Protein AF-J0LA73-F1 (afdb_monomer_lite)

Foldseek 3Di:
DQDQDPVVLVVLLVVCVVVLVCQLVVLVCVDLVNLLPDQLSCLLSVVSSLLSNCLVPVVRHLQSCLVPVLSSLVSSCVNDDPVSVVVSVVVLVCQCQSHPVRHGSSDDVSSVSND

pLDDT: mean 86.96, std 6.92, range [58.25, 94.88]

Radius of gyration: 13.12 Å; chains: 1; bounding box: 29×27×27 Å

Organism: Auricularia subglabra (strain TFB-10046 / SS5) (NCBI:txid717982)

Structure (mmCIF, N/CA/C/O backbone):
data_AF-J0LA73-F1
#
_entry.id   AF-J0LA73-F1
#
loop_
_atom_site.group_PDB
_atom_site.id
_atom_site.type_symbol
_atom_site.label_atom_id
_atom_site.label_alt_id
_atom_site.label_comp_id
_atom_site.label_asym_id
_atom_site.label_entity_id
_atom_site.label_seq_id
_atom_site.pdbx_PDB_ins_code
_atom_site.Cartn_x
_atom_site.Cartn_y
_atom_site.Cartn_z
_atom_site.occupancy
_atom_site.B_iso_or_equiv
_atom_site.auth_seq_id
_atom_site.auth_comp_id
_atom_site.auth_asym_id
_atom_site.auth_atom_id
_atom_site.pdbx_PDB_model_num
ATOM 1 N N . LEU A 1 1 ? 1.772 -10.955 9.391 1.00 58.25 1 LEU A N 1
ATOM 2 C CA . LEU A 1 1 ? 2.298 -10.243 10.577 1.00 58.25 1 LEU A CA 1
ATOM 3 C C . LEU A 1 1 ? 1.187 -10.100 11.600 1.00 58.25 1 LEU A C 1
ATOM 5 O O . LEU A 1 1 ? 0.077 -9.767 11.208 1.00 58.25 1 LEU A O 1
ATOM 9 N N . THR A 1 2 ? 1.475 -10.328 12.880 1.00 59.25 2 THR A N 1
ATOM 10 C CA . THR A 1 2 ? 0.516 -10.100 13.976 1.00 59.25 2 THR A CA 1
ATOM 11 C C . THR A 1 2 ? 0.709 -8.761 14.692 1.00 59.25 2 THR A C 1
ATOM 13 O O . THR A 1 2 ? -0.181 -8.351 15.429 1.00 59.25 2 THR A O 1
ATOM 16 N N . VAL A 1 3 ? 1.827 -8.070 14.439 1.00 61.22 3 VAL A N 1
ATOM 17 C CA . VAL A 1 3 ? 2.207 -6.770 15.018 1.00 61.22 3 VAL A CA 1
ATOM 18 C C . VAL A 1 3 ? 2.754 -5.835 13.936 1.00 61.22 3 VAL A C 1
ATOM 20 O O . VAL A 1 3 ? 3.369 -6.301 12.977 1.00 61.22 3 VAL A O 1
ATOM 23 N N . ASN A 1 4 ? 2.535 -4.526 14.091 1.00 71.94 4 ASN A N 1
ATOM 24 C CA . ASN A 1 4 ? 3.086 -3.488 13.216 1.00 71.94 4 ASN A CA 1
ATOM 25 C C . ASN A 1 4 ? 4.574 -3.254 13.548 1.00 71.94 4 ASN A C 1
ATOM 27 O O . ASN A 1 4 ? 4.906 -2.414 14.381 1.00 71.94 4 ASN A O 1
ATOM 31 N N . SER A 1 5 ? 5.461 -4.067 12.968 1.00 84.50 5 SER A N 1
ATOM 32 C CA . SER A 1 5 ? 6.908 -4.027 13.213 1.00 84.50 5 SER A CA 1
ATOM 33 C C . SER A 1 5 ? 7.643 -3.581 11.954 1.00 84.50 5 SER A C 1
ATOM 35 O O . SER A 1 5 ? 7.595 -4.270 10.933 1.00 84.50 5 SER A O 1
ATOM 37 N N . ARG A 1 6 ? 8.361 -2.455 12.051 1.00 84.38 6 ARG A N 1
ATOM 38 C CA . ARG A 1 6 ? 9.175 -1.911 10.955 1.00 84.38 6 ARG A CA 1
ATOM 39 C C . ARG A 1 6 ? 10.188 -2.934 10.437 1.00 84.38 6 ARG A C 1
ATOM 41 O O . ARG A 1 6 ? 10.294 -3.113 9.230 1.00 84.38 6 ARG A O 1
ATOM 48 N N . ASP A 1 7 ? 10.864 -3.650 11.334 1.00 87.31 7 ASP A N 1
ATOM 49 C CA . ASP A 1 7 ? 11.852 -4.668 10.954 1.00 87.31 7 ASP A CA 1
ATOM 50 C C . ASP A 1 7 ? 11.201 -5.838 10.213 1.00 87.31 7 ASP A C 1
ATOM 52 O O . ASP A 1 7 ? 11.716 -6.311 9.203 1.00 87.31 7 ASP A O 1
ATOM 56 N N . ALA A 1 8 ? 10.031 -6.291 10.673 1.00 86.44 8 ALA A N 1
ATOM 57 C CA . ALA A 1 8 ? 9.300 -7.356 9.997 1.00 86.44 8 ALA A CA 1
ATOM 58 C C . ALA A 1 8 ? 8.812 -6.920 8.605 1.00 86.44 8 ALA A C 1
ATOM 60 O O . ALA A 1 8 ? 8.907 -7.701 7.657 1.00 86.44 8 ALA A O 1
ATOM 61 N N . ILE A 1 9 ? 8.337 -5.678 8.471 1.00 86.56 9 ILE A N 1
ATOM 62 C CA . ILE A 1 9 ? 7.944 -5.084 7.185 1.00 86.56 9 ILE A CA 1
ATOM 63 C C . ILE A 1 9 ? 9.148 -5.034 6.238 1.00 86.56 9 ILE A C 1
ATOM 65 O O . ILE A 1 9 ? 9.077 -5.556 5.125 1.00 86.56 9 ILE A O 1
ATOM 69 N N . GLN A 1 10 ? 10.282 -4.506 6.704 1.00 87.62 10 GLN A N 1
ATOM 70 C CA . GLN A 1 10 ? 11.498 -4.387 5.902 1.00 87.62 10 GLN A CA 1
ATOM 71 C C . GLN A 1 10 ? 12.052 -5.754 5.477 1.00 87.62 10 GLN A C 1
ATOM 73 O O . GLN A 1 10 ? 12.504 -5.927 4.340 1.00 87.62 10 GLN A O 1
ATOM 78 N N . ASN A 1 11 ? 11.992 -6.747 6.365 1.00 90.06 11 ASN A N 1
ATOM 79 C CA . ASN A 1 11 ? 12.410 -8.113 6.062 1.00 90.06 11 ASN A CA 1
ATOM 80 C C . ASN A 1 11 ? 11.538 -8.735 4.965 1.00 90.06 11 ASN A C 1
ATOM 82 O O . ASN A 1 11 ? 12.071 -9.339 4.034 1.00 90.06 11 ASN A O 1
ATOM 86 N N . LEU A 1 12 ? 10.214 -8.553 5.024 1.00 88.06 12 LEU A N 1
ATOM 87 C CA . LEU A 1 12 ? 9.314 -9.032 3.973 1.00 88.06 12 LEU A CA 1
ATOM 88 C C . LEU A 1 12 ? 9.536 -8.314 2.641 1.00 88.06 12 LEU A C 1
ATOM 90 O O . LEU A 1 12 ? 9.580 -8.983 1.610 1.00 88.06 12 LEU A O 1
ATOM 94 N N . ALA A 1 13 ? 9.746 -6.996 2.652 1.00 87.69 13 ALA A N 1
ATOM 95 C CA . ALA A 1 13 ? 10.083 -6.250 1.441 1.00 87.69 13 ALA A CA 1
ATOM 96 C C . ALA A 1 13 ? 11.401 -6.742 0.818 1.00 87.69 13 ALA A C 1
ATOM 98 O O . ALA A 1 13 ? 11.497 -6.948 -0.393 1.00 87.69 13 ALA A O 1
ATOM 99 N N . THR A 1 14 ? 12.394 -7.046 1.656 1.00 90.06 14 THR A N 1
ATOM 100 C CA . THR A 1 14 ? 13.672 -7.627 1.220 1.00 90.06 14 THR A CA 1
ATOM 101 C C . THR A 1 14 ? 13.482 -9.005 0.581 1.00 90.06 14 THR A C 1
ATOM 103 O O . THR A 1 14 ? 14.082 -9.295 -0.455 1.00 90.06 14 THR A O 1
ATOM 106 N N . ILE A 1 15 ? 12.644 -9.864 1.170 1.00 89.38 15 ILE A N 1
ATOM 107 C CA . ILE A 1 15 ? 12.309 -11.179 0.603 1.00 89.38 15 ILE A CA 1
ATOM 108 C C . ILE A 1 15 ? 11.585 -11.010 -0.739 1.00 89.38 15 ILE A C 1
ATOM 110 O O . ILE A 1 15 ? 11.988 -11.631 -1.721 1.00 89.38 15 ILE A O 1
ATOM 114 N N . ALA A 1 16 ? 10.591 -10.124 -0.825 1.00 87.69 16 ALA A N 1
ATOM 115 C CA . ALA A 1 16 ? 9.889 -9.830 -2.074 1.00 87.69 16 ALA A CA 1
ATOM 116 C C . ALA A 1 16 ? 10.858 -9.375 -3.183 1.00 87.69 16 ALA A C 1
ATOM 118 O O . ALA A 1 16 ? 10.777 -9.846 -4.315 1.00 87.69 16 ALA A O 1
ATOM 119 N N . GLY A 1 17 ? 11.859 -8.553 -2.851 1.00 88.88 17 GLY A N 1
ATOM 120 C CA . GLY A 1 17 ? 12.899 -8.128 -3.798 1.00 88.88 17 GLY A CA 1
ATOM 121 C C . GLY A 1 17 ? 13.739 -9.278 -4.361 1.00 88.88 17 GLY A C 1
ATOM 122 O O . GLY A 1 17 ? 14.080 -9.279 -5.552 1.00 88.88 17 GLY A O 1
ATOM 123 N N . LYS A 1 18 ? 14.030 -10.294 -3.538 1.00 91.38 18 LYS A N 1
ATOM 124 C CA . LYS A 1 18 ? 14.732 -11.517 -3.967 1.00 91.38 18 LYS A CA 1
ATOM 125 C C . LYS A 1 18 ? 13.871 -12.373 -4.903 1.00 91.38 18 LYS A C 1
ATOM 127 O O . LYS A 1 18 ? 14.401 -12.949 -5.850 1.00 91.38 18 LYS A O 1
ATOM 132 N N . HIS A 1 19 ? 12.554 -12.381 -4.698 1.00 89.94 19 HIS A N 1
ATOM 133 C CA . HIS A 1 19 ? 11.581 -13.181 -5.455 1.00 89.94 19 HIS A CA 1
ATOM 134 C C . HIS A 1 19 ? 10.754 -12.367 -6.464 1.00 89.94 19 HIS A C 1
ATOM 136 O O . HIS A 1 19 ? 9.664 -12.774 -6.853 1.00 89.94 19 HIS A O 1
ATOM 142 N N . ARG A 1 20 ? 11.275 -11.237 -6.960 1.00 89.94 20 ARG A N 1
ATOM 143 C CA . ARG A 1 20 ? 10.553 -10.340 -7.887 1.00 89.94 20 ARG A CA 1
ATOM 144 C C . ARG A 1 20 ? 10.018 -11.006 -9.165 1.00 89.94 20 ARG A C 1
ATOM 146 O O . ARG A 1 20 ? 9.049 -10.534 -9.744 1.00 89.94 20 ARG A O 1
ATOM 153 N N . HIS A 1 21 ? 10.625 -12.112 -9.598 1.00 90.31 21 HIS A N 1
ATOM 154 C CA . HIS A 1 21 ? 10.169 -12.900 -10.750 1.00 90.31 21 HIS A CA 1
ATOM 155 C C . HIS A 1 21 ? 8.858 -13.661 -10.472 1.00 90.31 21 HIS A C 1
ATOM 157 O O . HIS A 1 21 ? 8.115 -13.978 -11.397 1.00 90.31 21 HIS A O 1
ATOM 163 N N . GLU A 1 22 ? 8.533 -13.893 -9.200 1.00 89.50 22 GLU A N 1
ATOM 164 C CA . GLU A 1 22 ? 7.302 -14.535 -8.733 1.00 89.50 22 GLU A CA 1
ATOM 165 C C . GLU A 1 22 ? 6.216 -13.511 -8.360 1.00 89.50 22 GLU A C 1
ATOM 167 O O . GLU A 1 22 ? 5.154 -13.889 -7.861 1.00 89.50 22 GLU A O 1
ATOM 172 N N . ALA A 1 23 ? 6.442 -12.213 -8.607 1.00 88.06 23 ALA A N 1
ATOM 173 C CA . ALA A 1 23 ? 5.554 -11.134 -8.170 1.00 88.06 23 ALA A CA 1
ATOM 174 C C . ALA A 1 23 ? 4.098 -11.320 -8.627 1.00 88.06 23 ALA A C 1
ATOM 176 O O . ALA A 1 23 ? 3.174 -11.074 -7.855 1.00 88.06 23 ALA A O 1
ATOM 177 N N . SER A 1 24 ? 3.883 -11.843 -9.839 1.00 87.12 24 SER A N 1
ATOM 178 C CA . SER A 1 24 ? 2.539 -12.157 -10.341 1.00 87.12 24 SER A CA 1
ATOM 179 C C . SER A 1 24 ? 1.830 -13.235 -9.518 1.00 87.12 24 SER A C 1
ATOM 181 O O . SER A 1 24 ? 0.628 -13.141 -9.286 1.00 87.12 24 SER A O 1
ATOM 183 N N . THR A 1 25 ? 2.559 -14.247 -9.047 1.00 87.56 25 THR A N 1
ATOM 184 C CA . THR A 1 25 ? 2.023 -15.294 -8.171 1.00 87.56 25 THR A CA 1
ATOM 185 C C . THR A 1 25 ? 1.691 -14.727 -6.802 1.00 87.56 25 THR A C 1
ATOM 187 O O . THR A 1 25 ? 0.599 -14.971 -6.301 1.00 87.56 25 THR A O 1
ATOM 190 N N . VAL A 1 26 ? 2.581 -13.907 -6.237 1.00 85.44 26 VAL A N 1
ATOM 191 C CA . VAL A 1 26 ? 2.334 -13.227 -4.959 1.00 85.44 26 VAL A CA 1
ATOM 192 C C . VAL A 1 26 ? 1.095 -12.332 -5.045 1.00 85.44 26 VAL A C 1
ATOM 194 O O . VAL A 1 26 ? 0.228 -12.429 -4.183 1.00 85.44 26 VAL A O 1
ATOM 197 N N . ALA A 1 27 ? 0.960 -11.525 -6.100 1.00 84.75 27 ALA A N 1
ATOM 198 C CA . ALA A 1 27 ? -0.204 -10.662 -6.301 1.00 84.75 27 ALA A CA 1
ATOM 199 C C . ALA A 1 27 ? -1.512 -11.466 -6.414 1.00 84.75 27 ALA A C 1
ATOM 201 O O . ALA A 1 27 ? -2.512 -11.080 -5.820 1.00 84.75 27 ALA A O 1
ATOM 202 N N . ARG A 1 28 ? -1.500 -12.625 -7.093 1.00 83.69 28 ARG A N 1
ATOM 203 C CA . ARG A 1 28 ? -2.668 -13.528 -7.149 1.00 83.69 28 ARG A CA 1
ATOM 204 C C . ARG A 1 28 ? -3.039 -14.118 -5.789 1.00 83.69 28 ARG A C 1
ATOM 206 O O . ARG A 1 28 ? -4.210 -14.378 -5.555 1.00 83.69 28 ARG A O 1
ATOM 213 N N . CYS A 1 29 ? -2.070 -14.341 -4.902 1.00 82.00 29 CYS A N 1
ATOM 214 C CA . CYS A 1 29 ? -2.353 -14.791 -3.537 1.00 82.00 29 CYS A CA 1
ATOM 215 C C . CYS A 1 29 ? -2.992 -13.685 -2.682 1.00 82.00 29 CYS A C 1
ATOM 217 O O . CYS A 1 29 ? -3.722 -13.984 -1.740 1.00 82.00 29 CYS A O 1
ATOM 219 N N . VAL A 1 30 ? -2.734 -12.417 -3.009 1.00 76.06 30 VAL A N 1
ATOM 220 C CA . VAL A 1 30 ? -3.367 -11.243 -2.391 1.00 76.06 30 VAL A CA 1
ATOM 221 C C . VAL A 1 30 ? -4.614 -10.863 -3.194 1.00 76.06 30 VAL A C 1
ATOM 223 O O . VAL A 1 30 ? -4.774 -9.734 -3.651 1.00 76.06 30 VAL A O 1
ATOM 226 N N . ASP A 1 31 ? -5.504 -11.833 -3.406 1.00 71.81 31 ASP A N 1
ATOM 227 C CA . ASP A 1 31 ? -6.793 -11.552 -4.025 1.00 71.81 31 ASP A CA 1
ATOM 228 C C . ASP A 1 31 ? -7.770 -10.914 -3.006 1.00 71.81 31 ASP A C 1
ATOM 230 O O . ASP A 1 31 ? -7.606 -11.039 -1.781 1.00 71.81 31 ASP A O 1
ATOM 234 N N . PRO A 1 32 ? -8.825 -10.226 -3.481 1.00 65.81 32 PRO A N 1
ATOM 235 C CA . PRO A 1 32 ? -9.844 -9.657 -2.601 1.00 65.81 32 PRO A CA 1
ATOM 236 C C . PRO A 1 32 ? -10.548 -10.696 -1.709 1.00 65.81 32 PRO A C 1
ATOM 238 O O . PRO A 1 32 ? -11.065 -10.351 -0.646 1.00 65.81 32 PRO A O 1
ATOM 241 N N . GLY A 1 33 ? -10.587 -11.969 -2.115 1.00 70.44 33 GLY A N 1
ATOM 242 C CA . GLY A 1 33 ? -11.189 -13.063 -1.353 1.00 70.44 33 GLY A CA 1
ATOM 243 C C . GLY A 1 33 ? 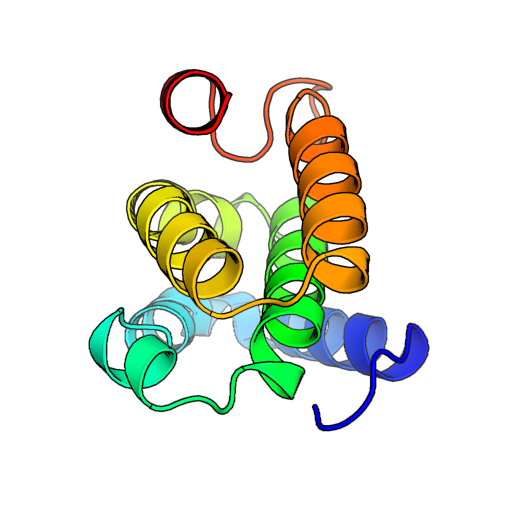-10.365 -13.464 -0.127 1.00 70.44 33 GLY A C 1
ATOM 244 O O . GLY A 1 33 ? -10.934 -13.718 0.936 1.00 70.44 33 GLY A O 1
ATOM 245 N N . TYR A 1 34 ? -9.039 -13.474 -0.244 1.00 74.38 34 TYR A N 1
ATOM 246 C CA . TYR A 1 34 ? -8.094 -13.709 0.838 1.00 74.38 34 TYR A CA 1
ATOM 247 C C . TYR A 1 34 ? -8.125 -12.553 1.837 1.00 74.38 34 TYR A C 1
ATOM 249 O O . TYR A 1 34 ? -8.268 -12.778 3.038 1.00 74.38 34 TYR A O 1
ATOM 257 N N . ILE A 1 35 ? -8.095 -11.314 1.345 1.00 74.31 35 ILE A N 1
ATOM 258 C CA . ILE A 1 35 ? -8.110 -10.098 2.173 1.00 74.31 35 ILE A CA 1
ATOM 259 C C . ILE A 1 35 ? -9.362 -10.034 3.055 1.00 74.31 35 ILE A C 1
ATOM 261 O O . ILE A 1 35 ? -9.255 -9.756 4.246 1.00 74.31 35 ILE A O 1
ATOM 265 N N . ARG A 1 36 ? -10.538 -10.394 2.521 1.00 76.38 36 ARG A N 1
ATOM 266 C CA . ARG A 1 36 ? -11.794 -10.461 3.295 1.00 76.38 36 ARG A CA 1
ATOM 267 C C . ARG A 1 36 ? -11.755 -11.444 4.469 1.00 76.38 36 ARG A C 1
ATOM 269 O O . ARG A 1 36 ? -12.569 -11.327 5.379 1.00 76.38 36 ARG A O 1
ATOM 276 N N . ARG A 1 37 ? -10.859 -12.434 4.442 1.00 80.75 37 ARG A N 1
ATOM 277 C CA . ARG A 1 37 ? -10.714 -13.452 5.498 1.00 80.75 37 ARG A CA 1
ATOM 278 C C . ARG A 1 37 ? -9.667 -13.078 6.542 1.00 80.75 37 ARG A C 1
ATOM 280 O O . ARG A 1 37 ? -9.578 -13.734 7.578 1.00 80.75 37 ARG A O 1
ATOM 287 N N . VAL A 1 38 ? -8.852 -12.063 6.276 1.00 81.62 38 VAL A N 1
ATOM 288 C CA . VAL A 1 38 ? -7.805 -11.636 7.198 1.00 81.62 38 VAL A CA 1
ATOM 289 C C . VAL A 1 38 ? -8.436 -10.832 8.336 1.00 81.62 38 VAL A C 1
ATOM 291 O O . VAL A 1 38 ? -9.262 -9.949 8.129 1.00 81.62 38 VAL A O 1
ATOM 294 N N . HIS A 1 39 ? -8.035 -11.149 9.567 1.00 82.94 39 HIS A N 1
ATOM 295 C CA . HIS A 1 39 ? -8.536 -10.469 10.758 1.00 82.94 39 HIS A CA 1
ATOM 296 C C . HIS A 1 39 ? -8.225 -8.956 10.697 1.00 82.94 39 HIS A C 1
ATOM 298 O O . HIS A 1 39 ? -7.076 -8.611 10.407 1.00 82.94 39 HIS A O 1
ATOM 304 N N . PRO A 1 40 ? -9.161 -8.054 11.063 1.00 81.56 40 PRO A N 1
ATOM 305 C CA . PRO A 1 40 ? -8.994 -6.601 10.913 1.00 81.56 40 PRO A CA 1
ATOM 306 C C . PRO A 1 40 ? -7.680 -6.040 11.476 1.00 81.56 40 PRO A C 1
ATOM 308 O O . PRO A 1 40 ? -6.969 -5.313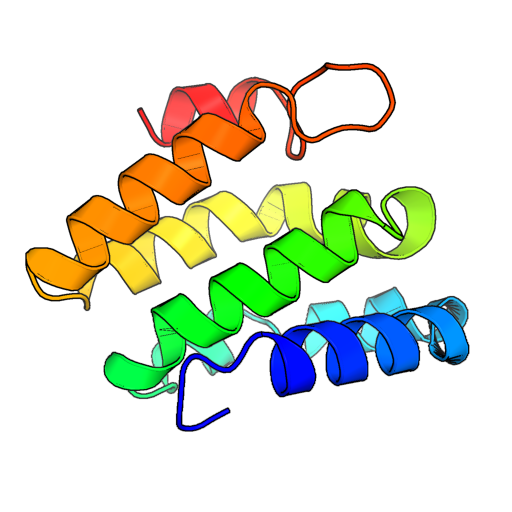 10.795 1.00 81.56 40 PRO A O 1
ATOM 311 N N . ARG A 1 41 ? -7.266 -6.497 12.667 1.00 81.88 41 ARG A N 1
ATOM 312 C CA . ARG A 1 41 ? -5.972 -6.147 13.301 1.00 81.88 41 ARG A CA 1
ATOM 313 C C . ARG A 1 41 ? -4.710 -6.409 12.450 1.00 81.88 41 ARG A C 1
ATOM 315 O O . ARG A 1 41 ? -3.616 -6.010 12.837 1.00 81.88 41 ARG A O 1
ATOM 322 N N . HIS A 1 42 ? -4.819 -7.163 11.357 1.00 84.06 42 HIS A N 1
ATOM 323 C CA . HIS A 1 42 ? -3.714 -7.486 10.450 1.00 84.06 42 HIS A CA 1
ATOM 324 C C . HIS A 1 42 ? -3.786 -6.719 9.124 1.00 84.06 42 HIS A C 1
ATOM 326 O O . HIS A 1 42 ? -2.814 -6.758 8.374 1.00 84.06 42 HIS A O 1
ATOM 332 N N . MET A 1 43 ? -4.884 -6.001 8.854 1.00 85.94 43 MET A N 1
ATOM 333 C CA . MET A 1 43 ? -5.070 -5.207 7.635 1.00 85.94 43 MET A CA 1
ATOM 334 C C . MET A 1 43 ? -4.036 -4.094 7.519 1.00 85.94 43 MET A C 1
ATOM 336 O O . MET A 1 43 ? -3.315 -4.029 6.529 1.00 85.94 43 MET A O 1
ATOM 340 N N . LEU A 1 44 ? -3.912 -3.260 8.553 1.00 88.06 44 LEU A N 1
ATOM 341 C CA . LEU A 1 44 ? -2.981 -2.135 8.534 1.00 88.06 44 LEU A CA 1
ATOM 342 C C . LEU A 1 44 ? -1.510 -2.591 8.388 1.00 88.06 44 LEU A C 1
ATOM 344 O O . LEU A 1 44 ? -0.833 -2.104 7.485 1.00 88.06 44 LEU A O 1
ATOM 348 N N . PRO A 1 45 ? -1.007 -3.581 9.158 1.00 87.06 45 PRO A N 1
ATOM 349 C CA . PRO A 1 45 ? 0.317 -4.151 8.903 1.00 87.06 45 PRO A CA 1
ATOM 350 C C . PRO A 1 45 ? 0.489 -4.721 7.488 1.00 87.06 45 PRO A C 1
ATOM 352 O O . PRO A 1 45 ? 1.578 -4.628 6.933 1.00 87.06 45 PRO A O 1
ATOM 355 N N . ALA A 1 46 ? -0.549 -5.324 6.899 1.00 87.19 46 ALA A N 1
ATOM 356 C CA . ALA A 1 46 ? -0.479 -5.838 5.531 1.00 87.19 46 ALA A CA 1
ATOM 357 C C . ALA A 1 46 ? -0.372 -4.708 4.495 1.00 87.19 46 ALA A C 1
ATOM 359 O O . ALA A 1 46 ? 0.412 -4.831 3.555 1.00 87.19 46 ALA A O 1
ATOM 360 N N . LEU A 1 47 ? -1.093 -3.599 4.694 1.00 89.94 47 LEU A N 1
ATOM 361 C CA . LEU A 1 47 ? -0.988 -2.410 3.848 1.00 89.94 47 LEU A CA 1
ATOM 362 C C . LEU A 1 47 ? 0.408 -1.784 3.917 1.00 89.94 47 LEU A C 1
ATOM 364 O O . LEU A 1 47 ? 0.954 -1.459 2.871 1.00 89.94 47 LEU A O 1
ATOM 368 N N . TYR A 1 48 ? 1.034 -1.709 5.097 1.00 91.44 48 TYR A N 1
ATOM 369 C CA . TYR A 1 48 ? 2.417 -1.223 5.205 1.00 91.44 48 TYR A CA 1
ATOM 370 C C . TYR A 1 48 ? 3.442 -2.123 4.505 1.00 91.44 48 TYR A C 1
ATOM 372 O O . TYR A 1 48 ? 4.433 -1.638 3.964 1.00 91.44 48 TYR A O 1
ATOM 380 N N . VAL A 1 49 ? 3.225 -3.443 4.491 1.00 90.00 49 VAL A N 1
ATOM 381 C CA . VAL A 1 49 ? 4.077 -4.356 3.711 1.00 90.00 49 VAL A CA 1
ATOM 382 C C . VAL A 1 49 ? 3.900 -4.110 2.214 1.00 90.00 49 VAL A C 1
ATOM 384 O O . VAL A 1 49 ? 4.892 -4.062 1.490 1.00 90.00 49 VAL A O 1
ATOM 387 N N . LEU A 1 50 ? 2.657 -3.952 1.754 1.00 90.88 50 LEU A N 1
ATOM 388 C CA . LEU A 1 50 ? 2.351 -3.668 0.352 1.00 90.88 50 LEU A CA 1
ATOM 389 C C . LEU A 1 50 ? 2.978 -2.345 -0.093 1.00 90.88 50 LEU A C 1
ATOM 391 O O . LEU A 1 50 ? 3.650 -2.321 -1.119 1.00 90.88 50 LEU A O 1
ATOM 395 N N . ASP A 1 51 ? 2.800 -1.292 0.700 1.00 91.81 51 ASP A N 1
ATOM 396 C CA . ASP A 1 51 ? 3.390 0.032 0.508 1.00 91.81 51 ASP A CA 1
ATOM 397 C C . ASP A 1 51 ? 4.913 -0.053 0.346 1.00 91.81 51 ASP A C 1
ATOM 399 O O . ASP A 1 51 ? 5.442 0.225 -0.729 1.00 91.81 51 ASP A O 1
ATOM 403 N N . SER A 1 52 ? 5.602 -0.608 1.347 1.00 91.38 52 SER A N 1
ATOM 404 C CA . SER A 1 52 ? 7.058 -0.755 1.326 1.00 91.38 52 SER A CA 1
ATOM 405 C C . SER A 1 52 ? 7.562 -1.578 0.132 1.00 91.38 52 SER A C 1
ATOM 407 O O . SER A 1 52 ? 8.584 -1.244 -0.471 1.00 91.38 52 SER A O 1
ATOM 409 N N . ILE A 1 53 ? 6.861 -2.648 -0.257 1.00 90.12 53 ILE A N 1
ATOM 410 C CA . ILE A 1 53 ? 7.214 -3.432 -1.451 1.00 90.12 53 ILE A CA 1
ATOM 411 C C . ILE A 1 53 ? 7.040 -2.598 -2.724 1.00 90.12 53 ILE A C 1
ATOM 413 O O . ILE A 1 53 ? 7.898 -2.648 -3.606 1.00 90.12 53 ILE A O 1
ATOM 417 N N . CYS A 1 54 ? 5.937 -1.860 -2.843 1.00 90.94 54 CYS A N 1
ATOM 418 C CA . CYS A 1 54 ? 5.601 -1.116 -4.053 1.00 90.94 54 CYS A CA 1
ATOM 419 C C . CYS A 1 54 ? 6.487 0.117 -4.243 1.00 90.94 54 CYS A C 1
ATOM 421 O O . CYS A 1 54 ? 6.869 0.385 -5.381 1.00 90.94 54 CYS A O 1
ATOM 423 N N . GLU A 1 55 ? 6.872 0.806 -3.167 1.00 88.88 55 GLU A N 1
ATOM 424 C CA . GLU A 1 55 ? 7.838 1.912 -3.224 1.00 88.88 55 GLU A CA 1
ATOM 425 C C . GLU A 1 55 ? 9.215 1.431 -3.706 1.00 88.88 55 GLU A C 1
ATOM 427 O O . GLU A 1 55 ? 9.831 2.035 -4.583 1.00 88.88 55 GLU A O 1
ATOM 432 N N . ASN A 1 56 ? 9.695 0.301 -3.175 1.00 85.06 56 ASN A N 1
ATOM 433 C CA . ASN A 1 56 ? 11.050 -0.184 -3.454 1.00 85.06 56 ASN A CA 1
ATOM 434 C C . ASN A 1 56 ? 11.157 -1.026 -4.739 1.00 85.06 56 ASN A C 1
ATOM 436 O O . ASN A 1 56 ? 12.233 -1.130 -5.328 1.00 85.06 56 ASN A O 1
ATOM 440 N N . ILE A 1 57 ? 10.071 -1.683 -5.161 1.00 87.50 57 ILE A N 1
ATOM 441 C CA . ILE A 1 57 ? 10.071 -2.690 -6.237 1.00 87.50 57 ILE A CA 1
ATOM 442 C C . ILE A 1 57 ? 8.884 -2.448 -7.185 1.00 87.50 57 ILE A C 1
ATOM 444 O O . ILE A 1 57 ? 8.125 -3.355 -7.546 1.00 87.50 57 ILE A O 1
ATOM 448 N N . TYR A 1 58 ? 8.722 -1.194 -7.605 1.00 85.12 58 TYR A N 1
ATOM 449 C CA . TYR A 1 58 ? 7.559 -0.740 -8.365 1.00 85.12 58 TYR A CA 1
ATOM 450 C C . TYR A 1 58 ? 7.316 -1.511 -9.676 1.00 85.12 58 TYR A C 1
ATOM 452 O O . TYR A 1 58 ? 6.198 -1.951 -9.945 1.00 85.12 58 TYR A O 1
ATOM 460 N N . GLU A 1 59 ? 8.362 -1.725 -10.480 1.00 84.38 59 GLU A N 1
ATOM 461 C CA . GLU A 1 59 ? 8.247 -2.382 -11.794 1.00 84.38 59 GLU A CA 1
ATOM 462 C C . GLU A 1 59 ? 7.695 -3.812 -11.709 1.00 84.38 59 GLU A C 1
ATOM 464 O O . GLU A 1 59 ? 6.976 -4.246 -12.607 1.00 84.38 59 GLU A O 1
ATOM 469 N N . SER A 1 60 ? 8.015 -4.549 -10.639 1.00 87.06 60 SER A N 1
ATOM 470 C CA . SER A 1 60 ? 7.564 -5.937 -10.472 1.00 87.06 60 SER A CA 1
ATOM 471 C C . SER A 1 60 ? 6.271 -6.046 -9.672 1.00 87.06 60 SER A C 1
ATOM 473 O O . SER A 1 60 ? 5.438 -6.883 -10.004 1.00 87.06 60 SER A O 1
ATOM 475 N N . TYR A 1 61 ? 6.096 -5.223 -8.634 1.00 88.06 61 TYR A N 1
ATOM 476 C CA . TYR A 1 61 ? 4.957 -5.321 -7.718 1.00 88.06 61 TYR A CA 1
ATOM 477 C C . TYR A 1 61 ? 3.977 -4.161 -7.857 1.00 88.06 61 TYR A C 1
ATOM 479 O O . TYR A 1 61 ? 2.788 -4.410 -8.040 1.00 88.06 61 TYR A O 1
ATOM 487 N N . GLY A 1 62 ? 4.453 -2.914 -7.823 1.00 86.75 62 GLY A N 1
ATOM 488 C CA . GLY A 1 62 ? 3.598 -1.722 -7.841 1.00 86.75 62 GLY A CA 1
ATOM 489 C C . GLY A 1 62 ? 2.566 -1.744 -8.967 1.00 86.75 62 GLY A C 1
ATOM 490 O O . GLY A 1 62 ? 1.368 -1.653 -8.708 1.00 86.75 62 GLY A O 1
ATOM 491 N N . ARG A 1 63 ? 3.006 -2.018 -10.204 1.00 88.12 63 ARG A N 1
ATOM 492 C CA . ARG A 1 63 ? 2.114 -2.123 -11.377 1.00 88.12 63 ARG A CA 1
ATOM 493 C C . ARG A 1 63 ? 1.017 -3.184 -11.241 1.00 88.12 63 ARG A C 1
ATOM 495 O O . ARG A 1 63 ? -0.079 -2.984 -11.754 1.00 88.12 63 ARG A O 1
ATOM 502 N N . LEU A 1 64 ? 1.298 -4.304 -10.573 1.00 90.38 64 LEU A N 1
ATOM 503 C CA . LEU A 1 64 ? 0.321 -5.379 -10.363 1.00 90.38 64 LEU A CA 1
ATOM 504 C C . LEU A 1 64 ? -0.726 -5.011 -9.310 1.00 90.38 64 LEU A C 1
ATOM 506 O O . LEU A 1 64 ? -1.849 -5.508 -9.367 1.00 90.38 64 LEU A O 1
ATOM 510 N N . PHE A 1 65 ? -0.357 -4.153 -8.358 1.00 89.50 65 PHE A N 1
ATOM 511 C CA . PHE A 1 65 ? -1.226 -3.744 -7.261 1.00 89.50 65 PHE A CA 1
ATOM 512 C C . PHE A 1 65 ? -2.080 -2.515 -7.569 1.00 89.50 65 PHE A C 1
ATOM 514 O O . PHE A 1 65 ? -3.107 -2.360 -6.917 1.00 89.50 65 PHE A O 1
ATOM 521 N N . VAL A 1 66 ? -1.747 -1.708 -8.585 1.00 90.62 66 VAL A N 1
ATOM 522 C CA . VAL A 1 66 ? -2.588 -0.580 -9.045 1.00 90.62 66 VAL A CA 1
ATOM 523 C C . VAL A 1 66 ? -4.081 -0.943 -9.159 1.00 90.62 66 VAL A C 1
ATOM 525 O O . VAL A 1 66 ? -4.890 -0.253 -8.544 1.00 90.62 66 VAL A O 1
ATOM 528 N N . PRO A 1 67 ? -4.498 -2.018 -9.863 1.00 89.69 67 PRO A N 1
ATOM 529 C CA . PRO A 1 67 ? -5.922 -2.351 -9.979 1.00 89.69 67 PRO A CA 1
ATOM 530 C C . PRO A 1 67 ? -6.536 -2.950 -8.702 1.00 89.69 67 PRO A C 1
ATOM 532 O O . PRO A 1 67 ? -7.750 -3.118 -8.634 1.00 89.69 67 PRO A O 1
ATOM 535 N N . LEU A 1 68 ? -5.722 -3.330 -7.713 1.00 87.62 68 LEU A N 1
ATOM 536 C CA . LEU A 1 68 ? -6.179 -3.991 -6.488 1.00 87.62 68 LEU A CA 1
ATOM 537 C C . LEU A 1 68 ? -6.286 -3.010 -5.317 1.00 87.62 68 LEU A C 1
ATOM 539 O O . LEU A 1 68 ? -7.172 -3.162 -4.477 1.00 87.62 68 LEU A O 1
ATOM 543 N N . VAL A 1 69 ? -5.393 -2.020 -5.256 1.00 90.62 69 VAL A N 1
ATOM 544 C CA . VAL A 1 69 ? -5.125 -1.227 -4.051 1.00 90.62 69 VAL A CA 1
ATOM 545 C C . VAL A 1 69 ? -6.353 -0.492 -3.522 1.00 90.62 69 VAL A C 1
ATOM 547 O O . VAL A 1 69 ? -6.548 -0.457 -2.312 1.00 90.62 69 VAL A O 1
ATOM 550 N N . GLU A 1 70 ? -7.221 0.012 -4.401 1.00 91.12 70 GLU A N 1
ATOM 551 C CA . GLU A 1 70 ? -8.453 0.701 -4.008 1.00 91.12 70 GLU A CA 1
ATOM 552 C C . GLU A 1 70 ? -9.368 -0.235 -3.208 1.00 91.12 70 GLU A C 1
ATOM 554 O O . GLU A 1 70 ? -9.746 0.055 -2.072 1.00 91.12 70 GLU A O 1
ATOM 559 N N . GLY A 1 71 ? -9.646 -1.422 -3.754 1.00 88.69 71 GLY A N 1
ATOM 560 C CA . GLY A 1 71 ? -10.458 -2.427 -3.077 1.00 88.69 71 GLY A CA 1
ATOM 561 C C . GLY A 1 71 ? -9.820 -2.910 -1.774 1.00 88.69 71 GLY A C 1
ATOM 562 O O . GLY A 1 71 ? -10.521 -3.083 -0.775 1.00 88.69 71 GLY A O 1
ATOM 563 N N . LEU A 1 72 ? -8.495 -3.096 -1.761 1.00 88.75 72 LEU A N 1
ATOM 564 C CA . LEU A 1 72 ? -7.760 -3.487 -0.554 1.00 88.75 72 LEU A CA 1
ATOM 565 C C . LEU A 1 72 ? -7.886 -2.429 0.545 1.00 88.75 72 LEU A C 1
ATOM 567 O O . LEU A 1 72 ? -8.186 -2.767 1.692 1.00 88.75 72 LEU A O 1
ATOM 571 N N . PHE A 1 73 ? -7.694 -1.160 0.187 1.00 91.75 73 PHE A N 1
ATOM 572 C CA . PHE A 1 73 ? -7.764 -0.041 1.113 1.00 91.75 73 PHE A CA 1
ATOM 573 C C . PHE A 1 73 ? -9.175 0.117 1.679 1.00 91.75 73 PHE A C 1
ATOM 575 O O . PHE A 1 73 ? -9.329 0.188 2.894 1.00 91.75 73 PHE A O 1
ATOM 582 N N . LEU A 1 74 ? -10.215 0.086 0.839 1.00 91.62 74 LEU A N 1
ATOM 583 C CA . LEU A 1 74 ? -11.602 0.246 1.288 1.00 91.62 74 LEU A CA 1
ATOM 584 C C . LEU A 1 74 ? -12.053 -0.885 2.224 1.00 91.62 74 LEU A C 1
ATOM 586 O O . LEU A 1 74 ? -12.684 -0.619 3.249 1.00 91.62 74 LEU A O 1
ATOM 590 N N . ILE A 1 75 ? -11.700 -2.141 1.923 1.00 88.06 75 ILE A N 1
ATOM 591 C CA . ILE A 1 75 ? -12.008 -3.285 2.801 1.00 88.06 75 ILE A CA 1
ATOM 592 C C . ILE A 1 75 ? -11.300 -3.127 4.152 1.00 88.06 75 ILE A C 1
ATOM 594 O O . ILE A 1 75 ? -11.920 -3.284 5.210 1.00 88.06 75 ILE A O 1
ATOM 598 N N . ALA A 1 76 ? -10.012 -2.781 4.128 1.00 88.88 76 ALA A N 1
ATOM 599 C CA . ALA A 1 76 ? -9.240 -2.532 5.337 1.00 88.88 76 ALA A CA 1
ATOM 600 C C . ALA A 1 76 ? -9.840 -1.379 6.159 1.00 88.88 76 ALA A C 1
ATOM 602 O O . ALA A 1 76 ? -10.052 -1.530 7.362 1.00 88.88 76 ALA A O 1
ATOM 603 N N . TYR A 1 77 ? -10.200 -0.274 5.508 1.00 91.19 77 TYR A N 1
ATOM 604 C CA . TYR A 1 77 ? -10.716 0.935 6.144 1.00 91.19 77 TYR A CA 1
ATOM 605 C C . TYR A 1 77 ? -12.072 0.699 6.816 1.00 91.19 77 TYR A C 1
ATOM 607 O O . TYR A 1 77 ? -12.285 1.088 7.969 1.00 91.19 77 TYR A O 1
ATOM 615 N N . ALA A 1 78 ? -12.973 -0.005 6.124 1.00 89.94 78 ALA A N 1
ATOM 616 C CA . ALA A 1 78 ? -14.287 -0.365 6.645 1.00 89.94 78 ALA A CA 1
ATOM 617 C C . ALA A 1 78 ? -14.187 -1.250 7.897 1.00 89.94 78 ALA A C 1
ATOM 619 O O . ALA A 1 78 ? -14.960 -1.076 8.838 1.00 89.94 78 ALA A O 1
ATOM 620 N N . SER A 1 79 ? -13.210 -2.161 7.930 1.00 87.00 79 SER A N 1
ATOM 621 C CA . SER A 1 79 ? -13.000 -3.094 9.045 1.00 87.00 79 SER A CA 1
ATOM 622 C C . SER A 1 79 ? -12.157 -2.540 10.207 1.00 87.00 79 SER A C 1
ATOM 624 O O . SER A 1 79 ? -12.091 -3.173 11.261 1.00 87.00 79 SER A O 1
ATOM 626 N N . SER A 1 80 ? -11.527 -1.374 10.038 1.00 88.44 80 SER A N 1
ATOM 627 C CA . SER A 1 80 ? -10.619 -0.772 11.026 1.00 88.44 80 SER A CA 1
ATOM 628 C C . SER A 1 80 ? -11.340 0.140 12.023 1.00 88.44 80 SER A C 1
ATOM 630 O O . SER A 1 80 ? -12.341 0.776 11.690 1.00 88.44 80 SER A O 1
ATOM 632 N N . GLY A 1 81 ? -10.811 0.220 13.248 1.00 89.19 81 GLY A N 1
ATOM 633 C CA . GLY A 1 81 ? -11.217 1.220 14.244 1.00 89.19 81 GLY A CA 1
ATOM 634 C C . GLY A 1 81 ? -10.576 2.587 13.984 1.00 89.19 81 GLY A C 1
ATOM 635 O O . GLY A 1 81 ? -9.677 2.705 13.153 1.00 89.19 81 GLY A O 1
ATOM 636 N N . ASP A 1 82 ? -11.006 3.613 14.719 1.00 88.81 82 ASP A N 1
ATOM 637 C CA . ASP A 1 82 ? -10.645 5.013 14.436 1.00 88.81 82 ASP A CA 1
ATOM 638 C C . ASP A 1 82 ? -9.130 5.276 14.432 1.00 88.81 82 ASP A C 1
ATOM 640 O O . ASP A 1 82 ? -8.616 5.863 13.484 1.00 88.81 82 ASP A O 1
ATOM 644 N N . LEU A 1 83 ? -8.394 4.745 15.417 1.00 88.12 83 LEU A N 1
ATOM 645 C CA . LEU A 1 83 ? -6.935 4.908 15.494 1.00 88.12 83 LEU A CA 1
ATOM 646 C C . LEU A 1 83 ? -6.205 4.349 14.262 1.00 88.12 83 LEU A C 1
ATOM 648 O O . LEU A 1 83 ? -5.220 4.923 13.799 1.00 88.12 83 LEU A O 1
ATOM 652 N N . ASP A 1 84 ? -6.663 3.212 13.740 1.00 89.88 84 ASP A N 1
ATOM 653 C CA . ASP A 1 84 ? -6.049 2.603 12.561 1.00 89.88 84 ASP A CA 1
ATOM 654 C C . ASP A 1 84 ? -6.490 3.321 11.280 1.00 89.88 84 ASP A C 1
ATOM 656 O O . ASP A 1 84 ? -5.687 3.452 10.361 1.00 89.88 84 ASP A O 1
ATOM 660 N N . ARG A 1 85 ? -7.710 3.873 11.230 1.00 92.81 85 ARG A N 1
ATOM 661 C CA . ARG A 1 85 ? -8.170 4.707 10.108 1.00 92.81 85 ARG A CA 1
ATOM 662 C C . ARG A 1 85 ? -7.360 5.988 9.960 1.00 92.81 85 ARG A C 1
ATOM 664 O O . ARG A 1 85 ? -7.083 6.375 8.829 1.00 92.81 85 ARG A O 1
ATOM 671 N N . ASP A 1 86 ? -6.960 6.622 11.058 1.00 94.19 86 ASP A N 1
ATOM 672 C CA . ASP A 1 86 ? -6.087 7.801 11.001 1.00 94.19 86 ASP A CA 1
ATOM 673 C C . ASP A 1 86 ? -4.724 7.447 10.401 1.00 94.19 86 ASP A C 1
ATOM 675 O O . ASP A 1 86 ? -4.282 8.076 9.444 1.00 94.19 86 ASP A O 1
ATOM 679 N N . ARG A 1 87 ? -4.128 6.336 10.840 1.00 93.56 87 ARG A N 1
ATOM 680 C CA . ARG A 1 87 ? -2.883 5.817 10.251 1.00 93.56 87 ARG A CA 1
ATOM 681 C C . ARG A 1 87 ? -3.025 5.431 8.780 1.00 93.56 87 ARG A C 1
ATOM 683 O O . ARG A 1 87 ? -2.073 5.565 8.016 1.00 93.56 87 ARG A O 1
ATOM 690 N N . MET A 1 88 ? -4.191 4.929 8.377 1.00 94.38 88 MET A N 1
ATOM 691 C CA . MET A 1 88 ? -4.483 4.644 6.972 1.00 94.38 88 MET A CA 1
ATOM 692 C C . MET A 1 88 ? -4.602 5.924 6.140 1.00 94.38 88 MET A C 1
ATOM 694 O O . MET A 1 88 ? -4.173 5.922 4.991 1.00 94.38 88 MET A O 1
ATOM 698 N N . ARG A 1 89 ? -5.151 7.012 6.694 1.00 94.75 89 ARG A N 1
ATOM 699 C CA . ARG A 1 89 ? -5.177 8.325 6.026 1.00 94.75 89 ARG A CA 1
ATOM 700 C C . ARG A 1 89 ? -3.768 8.889 5.866 1.00 94.75 89 ARG A C 1
ATOM 702 O O . ARG A 1 89 ? -3.443 9.378 4.789 1.00 94.75 89 ARG A O 1
ATOM 709 N N . ASP A 1 90 ? -2.926 8.754 6.891 1.00 94.88 90 ASP A N 1
ATOM 710 C CA . ASP A 1 90 ? -1.513 9.138 6.809 1.00 94.88 90 ASP A CA 1
ATOM 711 C C . ASP A 1 90 ? -0.788 8.343 5.713 1.00 94.88 90 ASP A C 1
ATOM 713 O O . ASP A 1 90 ? -0.063 8.921 4.907 1.00 94.88 90 ASP A O 1
ATOM 717 N N . LEU A 1 91 ? -1.036 7.031 5.631 1.00 94.25 91 LEU A N 1
ATOM 718 C CA . LEU A 1 91 ? -0.512 6.175 4.564 1.00 94.25 91 LEU A CA 1
ATOM 719 C C . LEU A 1 91 ? -1.016 6.607 3.177 1.00 94.25 91 LEU A C 1
ATOM 721 O O . LEU A 1 91 ? -0.236 6.721 2.241 1.00 94.25 91 LEU A O 1
ATOM 725 N N . LEU A 1 92 ? -2.307 6.906 3.028 1.00 94.38 92 LEU A N 1
ATOM 726 C CA . LEU A 1 92 ? -2.851 7.390 1.756 1.00 94.38 92 LEU A CA 1
ATOM 727 C C . LEU A 1 92 ? -2.219 8.726 1.327 1.00 94.38 92 LEU A C 1
ATOM 729 O O . LEU A 1 92 ? -2.069 8.992 0.134 1.00 94.38 92 LEU A O 1
ATOM 733 N N . ALA A 1 93 ? -1.825 9.569 2.283 1.00 94.69 93 ALA A N 1
ATOM 734 C CA . ALA A 1 93 ? -1.127 10.810 1.982 1.00 94.69 93 ALA A CA 1
ATOM 735 C C . ALA A 1 93 ? 0.286 10.564 1.424 1.00 94.69 93 ALA A C 1
ATOM 737 O O . ALA A 1 93 ? 0.701 11.304 0.529 1.00 94.69 93 ALA A O 1
ATOM 738 N N . THR A 1 94 ? 1.009 9.530 1.884 1.00 93.62 94 THR A N 1
ATOM 739 C CA . THR A 1 94 ? 2.340 9.198 1.331 1.00 93.62 94 THR A CA 1
ATOM 740 C C . THR A 1 94 ? 2.247 8.739 -0.122 1.00 93.62 94 THR A C 1
ATOM 742 O O . THR A 1 94 ? 3.124 9.048 -0.929 1.00 93.62 94 THR A O 1
ATOM 745 N N . TRP A 1 95 ? 1.141 8.096 -0.506 1.00 94.75 95 TRP A N 1
ATOM 746 C CA . TRP A 1 95 ? 0.931 7.608 -1.870 1.00 94.75 95 TRP A CA 1
ATOM 747 C C . TRP A 1 95 ? 0.812 8.710 -2.916 1.00 94.75 95 TRP A C 1
ATOM 749 O O . TRP A 1 95 ? 1.059 8.426 -4.085 1.00 94.75 95 TRP A O 1
ATOM 759 N N . ARG A 1 96 ? 0.546 9.963 -2.531 1.00 93.44 96 ARG A N 1
ATOM 760 C CA . ARG A 1 96 ? 0.538 11.112 -3.456 1.00 93.44 96 ARG A CA 1
ATOM 761 C C . ARG A 1 96 ? 1.893 11.359 -4.119 1.00 93.44 96 ARG A C 1
ATOM 763 O O . ARG A 1 96 ? 1.939 11.859 -5.237 1.00 93.44 96 ARG A O 1
ATOM 770 N N . THR A 1 97 ? 2.982 11.021 -3.433 1.00 92.00 97 THR A N 1
ATOM 771 C CA . THR A 1 97 ? 4.355 11.274 -3.901 1.00 92.00 97 THR A CA 1
ATOM 772 C C . THR A 1 97 ? 5.284 10.075 -3.695 1.00 92.00 97 THR A C 1
ATOM 774 O O . THR A 1 97 ? 6.501 10.239 -3.690 1.00 92.00 97 THR A O 1
ATOM 777 N N . GLY A 1 98 ? 4.728 8.881 -3.474 1.00 86.12 98 GLY A N 1
ATOM 778 C CA . GLY A 1 98 ? 5.487 7.684 -3.095 1.00 86.12 98 GLY A CA 1
ATOM 779 C C . GLY A 1 98 ? 6.231 6.999 -4.247 1.00 86.12 98 GLY A C 1
ATOM 780 O O . GLY A 1 98 ? 7.070 6.133 -4.013 1.00 86.12 98 GLY A O 1
ATOM 781 N N . ALA A 1 99 ? 5.966 7.362 -5.508 1.00 85.19 99 ALA A N 1
ATOM 782 C CA . ALA A 1 99 ? 6.750 6.837 -6.621 1.00 85.19 99 ALA A CA 1
ATOM 783 C C . ALA A 1 99 ? 8.160 7.453 -6.636 1.00 85.19 99 ALA A C 1
ATOM 785 O O . ALA A 1 99 ? 8.346 8.620 -6.299 1.00 85.19 99 ALA A O 1
ATOM 786 N N . ALA A 1 100 ? 9.156 6.722 -7.149 1.00 82.50 100 ALA A N 1
ATOM 787 C CA . ALA A 1 100 ? 10.530 7.2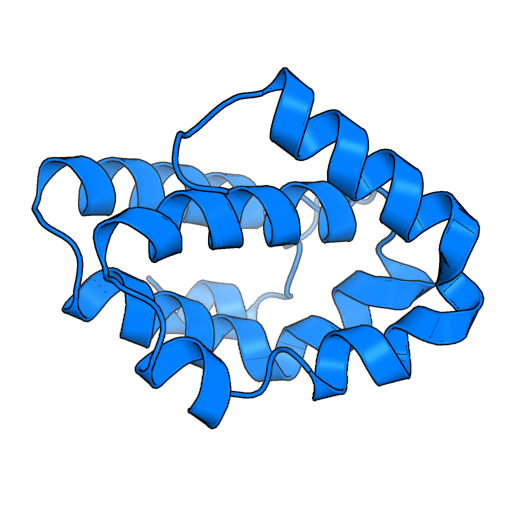30 -7.283 1.00 82.50 100 ALA A CA 1
ATOM 788 C C . ALA A 1 100 ? 10.642 8.523 -8.125 1.00 82.50 100 ALA A C 1
ATOM 790 O O . ALA A 1 100 ? 11.607 9.272 -7.998 1.00 82.50 100 ALA A O 1
ATOM 791 N N . SER A 1 101 ? 9.657 8.795 -8.986 1.00 83.94 101 SER A N 1
ATOM 792 C CA . SER A 1 101 ? 9.538 10.029 -9.770 1.00 83.94 101 SER A CA 1
ATOM 793 C C . SER A 1 101 ? 8.921 11.210 -9.003 1.00 83.94 101 SER A C 1
ATOM 795 O O . SER A 1 101 ? 8.790 12.288 -9.577 1.00 83.94 101 SER A O 1
ATOM 797 N N . GLY A 1 102 ? 8.503 11.019 -7.748 1.00 84.94 102 GLY A N 1
ATOM 798 C CA . GLY A 1 102 ? 7.713 11.980 -6.972 1.00 84.94 102 GLY A CA 1
ATOM 799 C C . GLY A 1 102 ? 6.231 12.035 -7.363 1.00 84.94 102 GLY A C 1
ATOM 800 O O . GLY A 1 102 ? 5.506 12.889 -6.862 1.00 84.94 102 GLY A O 1
ATOM 801 N N . ALA A 1 103 ? 5.788 11.150 -8.262 1.00 88.56 103 ALA A N 1
ATOM 802 C CA . ALA A 1 103 ? 4.389 10.997 -8.656 1.00 88.56 103 ALA A CA 1
ATOM 803 C C . ALA A 1 103 ? 3.622 10.064 -7.700 1.00 88.56 103 ALA A C 1
ATOM 805 O O . ALA A 1 103 ? 4.190 9.494 -6.763 1.00 88.56 103 ALA A O 1
ATOM 806 N N . GLU A 1 104 ? 2.331 9.871 -7.967 1.00 92.88 104 GLU A N 1
ATOM 807 C CA . GLU A 1 104 ? 1.477 9.005 -7.166 1.00 92.88 104 GLU A CA 1
ATOM 808 C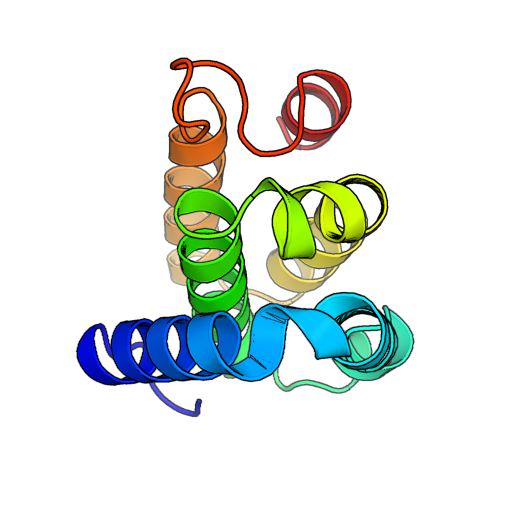 C . GLU A 1 104 ? 1.906 7.535 -7.286 1.00 92.88 104 GLU A C 1
ATOM 810 O O . GLU A 1 104 ? 2.023 7.002 -8.394 1.00 92.88 104 GLU A O 1
ATOM 815 N N . LEU A 1 105 ? 2.077 6.855 -6.150 1.00 93.06 105 LEU A N 1
ATOM 816 C CA . LEU A 1 105 ? 2.557 5.474 -6.082 1.00 93.06 105 LEU A CA 1
ATOM 817 C C . LEU A 1 105 ? 1.640 4.511 -6.840 1.00 93.06 105 LEU A C 1
ATOM 819 O O . LEU A 1 105 ? 2.127 3.651 -7.559 1.00 93.06 105 LEU A O 1
ATOM 823 N N . PHE A 1 106 ? 0.320 4.670 -6.733 1.00 93.75 106 PHE A N 1
ATOM 824 C CA . PHE A 1 106 ? -0.654 3.827 -7.443 1.00 93.75 106 PHE A CA 1
ATOM 825 C C . PHE A 1 106 ? -1.414 4.571 -8.549 1.00 93.75 106 PHE A C 1
ATOM 827 O O . PHE A 1 106 ? -2.421 4.088 -9.066 1.00 93.75 106 PHE A O 1
ATOM 834 N N . GLY A 1 107 ? -0.906 5.739 -8.945 1.00 91.94 107 GLY A N 1
ATOM 835 C CA . GLY A 1 107 ? -1.502 6.592 -9.965 1.00 91.94 107 GLY A CA 1
ATOM 836 C C . GLY A 1 107 ? -2.665 7.457 -9.467 1.00 91.94 107 GLY A C 1
ATOM 837 O O . GLY A 1 107 ? -3.340 7.167 -8.479 1.00 91.94 107 GLY A O 1
ATOM 838 N N . ARG A 1 108 ? -2.926 8.533 -10.218 1.00 90.56 108 ARG A N 1
ATOM 839 C CA . ARG A 1 108 ? -3.929 9.560 -9.884 1.00 90.56 108 ARG A CA 1
ATOM 840 C C . ARG A 1 108 ? -5.344 9.040 -9.681 1.00 90.56 108 ARG A C 1
ATOM 842 O O . ARG A 1 108 ? -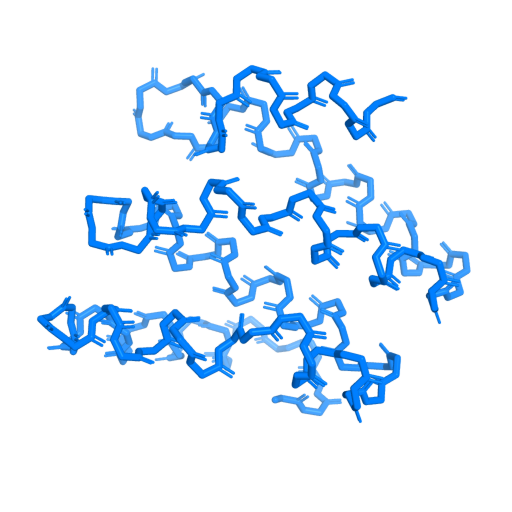6.042 9.547 -8.815 1.00 90.56 108 ARG A O 1
ATOM 849 N N . ASN A 1 109 ? -5.774 8.052 -10.463 1.00 90.88 109 ASN A N 1
ATOM 850 C CA . ASN A 1 109 ? -7.145 7.545 -10.370 1.00 90.88 109 ASN A CA 1
ATOM 851 C C . ASN A 1 109 ? -7.394 6.839 -9.032 1.00 90.88 109 ASN A C 1
ATOM 853 O O . ASN A 1 109 ? -8.427 7.073 -8.410 1.00 90.88 109 ASN A O 1
ATOM 857 N N . ALA A 1 110 ? -6.440 6.016 -8.583 1.00 90.38 110 ALA A N 1
ATOM 858 C CA . ALA A 1 110 ? -6.527 5.349 -7.288 1.00 90.38 110 ALA A CA 1
ATOM 859 C C . ALA A 1 110 ? -6.473 6.374 -6.149 1.00 90.38 110 ALA A C 1
ATOM 861 O O . ALA A 1 110 ? -7.273 6.295 -5.224 1.00 90.38 110 ALA A O 1
ATOM 862 N N . GLN A 1 111 ? -5.591 7.376 -6.258 1.00 90.25 111 GLN A N 1
ATOM 863 C CA . GLN A 1 111 ? -5.503 8.458 -5.279 1.00 90.25 111 GLN A CA 1
ATOM 864 C C . GLN A 1 111 ? -6.826 9.227 -5.160 1.00 90.25 111 GLN A C 1
ATOM 866 O O . GLN A 1 111 ? -7.355 9.366 -4.066 1.00 90.25 111 GLN A O 1
ATOM 871 N N . PHE A 1 112 ? -7.385 9.680 -6.285 1.00 91.12 112 PHE A N 1
ATOM 872 C CA . PHE A 1 112 ? -8.631 10.447 -6.315 1.00 91.12 112 PHE A CA 1
ATOM 873 C C . PHE A 1 112 ? -9.834 9.654 -5.793 1.00 91.12 112 PHE A C 1
ATOM 875 O O . PHE A 1 112 ? -10.709 10.223 -5.158 1.00 91.12 112 PHE A O 1
ATOM 882 N N . SER A 1 113 ? -9.889 8.346 -6.053 1.00 90.94 113 SER A N 1
ATOM 883 C CA . SER A 1 113 ? -11.028 7.512 -5.639 1.00 90.94 113 SER A CA 1
ATOM 884 C C . SER A 1 113 ? -11.040 7.207 -4.135 1.00 90.94 113 SER A C 1
ATOM 886 O O . SER A 1 113 ? -12.070 6.794 -3.606 1.00 90.94 113 SER A O 1
ATOM 888 N N . LEU A 1 114 ? -9.904 7.381 -3.450 1.00 89.69 114 LE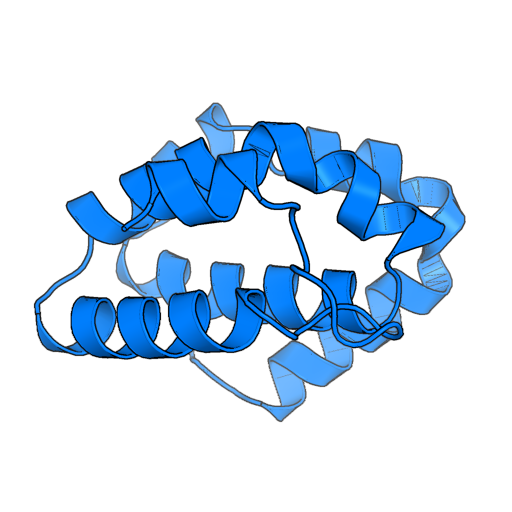U A N 1
ATOM 889 C CA . LEU A 1 114 ? -9.739 7.094 -2.022 1.00 89.69 114 LEU A CA 1
ATOM 890 C C . LEU A 1 114 ? -9.812 8.344 -1.124 1.00 89.69 114 LEU A C 1
ATOM 892 O O . LEU A 1 114 ? -9.795 8.195 0.100 1.00 89.69 114 LEU A O 1
ATOM 896 N N . GLU A 1 115 ? -9.880 9.541 -1.712 1.00 85.06 115 GLU A N 1
ATOM 897 C CA . GLU A 1 115 ? -9.992 10.842 -1.025 1.00 85.06 115 GLU A CA 1
ATOM 898 C C . GLU A 1 115 ? -11.445 11.313 -0.888 1.00 85.06 115 GLU A C 1
ATOM 900 O O . GLU A 1 115 ? -11.769 11.845 0.201 1.00 85.06 115 GLU A O 1
#

Secondary structure (DSSP, 8-state):
--S--HHHHHHHHHHHHHTGGGHHHHHHHS-HHHHTTS-GGGHHHHHHHHHHHHHHSIIIIIHHHHHHHHHHHHHHHHHS-HHHHHHHHHHHHHTTS-STTSS-TT-HHHHHHH-

InterPro domains:
  IPR006569 CID domain [PF04818] (4-97)
  IPR006569 CID domain [PS51391] (1-115)
  IPR006569 CID domain [SM00582] (1-106)
  IPR008942 ENTH/VHS [G3DSA:1.25.40.90] (1-115)
  IPR008942 ENTH/VHS [SSF48464] (1-108)
  IPR045154 Protein PCF11-like [PTHR15921] (1-106)
  IPR047415 Pcf11, CID domain [cd16982] (1-111)

Sequence (115 aa):
LTVNSRDAIQNLATIAGKHRHEASTVARCVDPGYIRRVHPRHMLPALYVLDSICENIYESYGRLFVPLVEGLFLIAYASSGDLDRDRMRDLLATWRTGAASGAELFGRNAQFSLE